Protein AF-A0A6L9F2X9-F1 (afdb_monomer)

Mean predicted aligned error: 2.09 Å

Radius of gyration: 13.68 Å; Cα contacts (8 Å, |Δi|>4): 327; chains: 1; bounding box: 32×28×40 Å

Secondary structure (DSSP, 8-state):
-HHHHHHHHHHHHTTS-S-EEEEEETTEEEEEEE--HHHHT-TT--HHHHHHHHHHHHHT-S--TT-EEEEEE--BHHHHHHHHHTT--EEEEEE--TTTBTTTSS--TTT--SSGGG-SPPEEEE-TTHHHHHGGG-

Nearest PDB structures (foldseek):
  2nx8-assembly1_A-2  TM=9.634E-01  e=2.931E-14  Streptococcus pyogenes serotype M6
  8e2s-assembly4_H  TM=9.366E-01  e=1.225E-14  Escherichia coli
  1z3a-assembly1_B  TM=9.561E-01  e=3.760E-14  Escherichia coli
  1wwr-assembly1_A  TM=9.436E-01  e=4.259E-14  Aquifex aeolicus
  2a8n-assembly1_B  TM=9.453E-01  e=2.437E-13  Agrobacterium tumefaciens

Foldseek 3Di:
DVVQQVLLVVCVVLVHHSKWKFKDAPNDTQFTAHQCCPVVVNPCRHRLNRNLVSNCVSVVHLASLRIEMEMQEADFPNSLVSCLSNNPAAYEYAYYDAPGHCCNHPNVSQCDCPPVNSPDRHHYHYNDCNVSSVVSVD

Solvent-accessible surface area (backbone atoms only — not comparable to full-atom values): 6853 Å² total; per-residue (Å²): 101,71,67,17,52,55,33,7,48,54,10,38,77,68,71,21,64,59,30,6,12,34,27,33,41,93,95,36,79,48,13,60,13,48,18,30,31,67,76,70,72,33,89,73,35,37,12,60,45,38,7,48,55,40,24,29,62,71,68,72,40,73,76,36,51,79,25,36,40,34,27,38,45,40,48,34,52,70,43,21,49,52,39,40,72,26,36,37,40,31,39,36,23,18,39,82,32,61,86,50,6,7,68,72,13,93,53,37,54,42,70,51,64,85,59,69,89,39,58,76,59,44,48,80,44,74,55,59,62,32,70,68,48,56,59,62,78,111

pLDDT: mean 97.72, std 1.81, range [85.38, 98.94]

Sequence (138 aa):
MNKCIELARIAKERGDSPVGSILVKNNTIVGEGIEGGKTFKDITYHSEIEAIRDATKSLNTSDLSDCILFSTHEPCIMCSYAIRHHKINTIVFAIPVNDVGGYSSKFKVLEDLSVKKWGSTPKIIKGILEKECLALHE

Structure (mmCIF, N/CA/C/O backbone):
data_AF-A0A6L9F2X9-F1
#
_entry.id   AF-A0A6L9F2X9-F1
#
loop_
_atom_site.group_PDB
_atom_site.id
_atom_site.type_symbol
_atom_site.label_atom_id
_atom_site.label_alt_id
_atom_site.label_comp_id
_atom_site.label_asym_id
_atom_site.label_entity_id
_atom_site.label_seq_id
_atom_site.pdbx_PDB_ins_code
_atom_site.Cartn_x
_atom_site.Cartn_y
_atom_site.Cartn_z
_atom_site.occupancy
_atom_site.B_iso_or_equiv
_atom_site.auth_seq_id
_atom_site.auth_comp_id
_atom_site.auth_asym_id
_atom_site.auth_atom_id
_atom_site.pdbx_PDB_model_num
ATOM 1 N N . MET A 1 1 ? -8.876 -3.621 -7.691 1.00 97.56 1 MET A N 1
ATOM 2 C CA . MET A 1 1 ? -7.616 -4.079 -8.313 1.00 97.56 1 MET A CA 1
ATOM 3 C C . MET A 1 1 ? -7.423 -3.542 -9.728 1.00 97.56 1 MET A C 1
ATOM 5 O O . MET A 1 1 ? -6.413 -2.898 -9.934 1.00 97.56 1 MET A O 1
ATOM 9 N N . ASN A 1 2 ? -8.364 -3.690 -10.676 1.00 98.38 2 ASN A N 1
ATOM 10 C CA . ASN A 1 2 ? -8.210 -3.105 -12.030 1.00 98.38 2 ASN A CA 1
ATOM 11 C C . ASN A 1 2 ? -7.811 -1.618 -12.025 1.00 98.38 2 ASN A C 1
ATOM 13 O O . ASN A 1 2 ? -6.843 -1.241 -12.671 1.00 98.38 2 ASN A O 1
ATOM 17 N N . LYS A 1 3 ? -8.465 -0.802 -11.192 1.00 98.69 3 LYS A N 1
ATOM 18 C CA . LYS A 1 3 ? -8.081 0.601 -10.989 1.00 98.69 3 LYS A CA 1
ATOM 19 C C . LYS A 1 3 ? -6.643 0.785 -10.464 1.00 98.69 3 LYS A C 1
ATOM 21 O O . LYS A 1 3 ? -5.953 1.697 -10.890 1.00 98.69 3 LYS A O 1
ATOM 26 N N . CYS A 1 4 ? -6.146 -0.098 -9.593 1.00 98.81 4 CYS A N 1
ATOM 27 C CA . CYS A 1 4 ? -4.745 -0.080 -9.145 1.00 98.81 4 CYS A CA 1
ATOM 28 C C . CYS A 1 4 ? -3.780 -0.340 -10.313 1.00 98.81 4 CYS A C 1
ATOM 30 O O . CYS A 1 4 ? -2.734 0.291 -10.393 1.00 98.81 4 CYS A O 1
ATOM 32 N N . ILE A 1 5 ? -4.148 -1.241 -11.230 1.00 98.81 5 ILE A N 1
ATOM 33 C CA . ILE A 1 5 ? -3.369 -1.550 -12.438 1.00 98.81 5 ILE A CA 1
ATOM 34 C C . ILE A 1 5 ? -3.352 -0.341 -13.387 1.00 98.81 5 ILE A C 1
ATOM 36 O O . ILE A 1 5 ? -2.310 -0.026 -13.949 1.00 98.81 5 ILE A O 1
ATOM 40 N N . GLU A 1 6 ? -4.470 0.372 -13.548 1.00 98.75 6 GLU A N 1
ATOM 41 C CA . GLU A 1 6 ? -4.512 1.632 -14.311 1.00 98.75 6 GLU A CA 1
ATOM 42 C C . GLU A 1 6 ? -3.542 2.674 -13.735 1.00 98.75 6 GLU A C 1
ATOM 44 O O . GLU A 1 6 ? -2.726 3.224 -14.470 1.00 98.75 6 GLU A O 1
ATOM 49 N N . LEU A 1 7 ? -3.564 2.883 -12.416 1.00 98.88 7 LEU A N 1
ATOM 50 C CA . LEU A 1 7 ? -2.642 3.792 -11.724 1.00 98.88 7 LEU A CA 1
ATOM 51 C C . LEU A 1 7 ? -1.176 3.350 -11.873 1.00 98.88 7 LEU A C 1
ATOM 53 O O . LEU A 1 7 ? -0.298 4.172 -12.125 1.00 98.88 7 LEU A O 1
ATOM 57 N N . ALA A 1 8 ? -0.910 2.047 -11.789 1.00 98.81 8 ALA A N 1
ATOM 58 C CA . ALA A 1 8 ? 0.421 1.483 -11.986 1.00 98.81 8 ALA A CA 1
ATOM 59 C C . ALA A 1 8 ? 0.957 1.692 -13.415 1.00 98.81 8 ALA A C 1
ATOM 61 O O . ALA A 1 8 ? 2.153 1.926 -13.592 1.00 98.81 8 ALA A O 1
ATOM 62 N N . ARG A 1 9 ? 0.090 1.649 -14.438 1.00 98.69 9 ARG A N 1
ATOM 63 C CA . ARG A 1 9 ? 0.475 1.981 -15.822 1.00 98.69 9 ARG A CA 1
ATOM 64 C C . ARG A 1 9 ? 0.899 3.439 -15.948 1.00 98.69 9 ARG A C 1
ATOM 66 O O . ARG A 1 9 ? 1.923 3.702 -16.566 1.00 98.69 9 ARG A O 1
ATOM 73 N N . ILE A 1 10 ? 0.191 4.358 -15.289 1.00 98.69 10 ILE A N 1
ATOM 74 C CA . ILE A 1 10 ? 0.573 5.778 -15.259 1.00 98.69 10 ILE A CA 1
ATOM 75 C C . ILE A 1 10 ? 1.957 5.952 -14.611 1.00 98.69 10 ILE A C 1
ATOM 77 O O . ILE A 1 10 ? 2.796 6.675 -15.146 1.00 98.69 10 ILE A O 1
ATOM 81 N N . ALA A 1 11 ? 2.234 5.262 -13.496 1.00 98.69 11 ALA A N 1
ATOM 82 C CA . ALA A 1 11 ? 3.567 5.271 -12.880 1.00 98.69 11 ALA A CA 1
ATOM 83 C C . ALA A 1 11 ? 4.647 4.772 -13.859 1.00 98.69 11 ALA A C 1
ATOM 85 O O . ALA A 1 11 ? 5.679 5.425 -14.034 1.00 98.69 11 ALA A O 1
ATOM 86 N N . LYS A 1 12 ? 4.380 3.659 -14.558 1.00 98.38 12 LYS A N 1
ATOM 87 C CA . LYS A 1 12 ? 5.283 3.085 -15.570 1.00 98.38 12 LYS A CA 1
ATOM 88 C C . LYS A 1 12 ? 5.587 4.067 -16.697 1.00 98.38 12 LYS A C 1
ATOM 90 O O . LYS A 1 12 ? 6.749 4.258 -17.042 1.00 98.38 12 LYS A O 1
ATOM 95 N N . GLU A 1 13 ? 4.556 4.694 -17.258 1.00 98.19 13 GLU A N 1
ATOM 96 C CA . GLU A 1 13 ? 4.677 5.683 -18.338 1.00 98.19 13 GLU A CA 1
ATOM 97 C C . GLU A 1 13 ? 5.515 6.895 -17.913 1.00 98.19 13 GLU A C 1
ATOM 99 O O . GLU A 1 13 ? 6.224 7.483 -18.728 1.00 98.19 13 GLU A O 1
ATOM 104 N N . ARG A 1 14 ? 5.496 7.227 -16.618 1.00 97.62 14 ARG A N 1
ATOM 105 C CA . ARG A 1 14 ? 6.321 8.279 -16.016 1.00 97.62 14 ARG A CA 1
ATOM 106 C C . ARG A 1 14 ? 7.764 7.844 -15.712 1.00 97.62 14 ARG A C 1
ATOM 108 O O . ARG A 1 14 ? 8.593 8.672 -15.344 1.00 97.62 14 ARG A O 1
ATOM 115 N N . GLY A 1 15 ? 8.085 6.561 -15.879 1.00 97.69 15 GLY A N 1
ATOM 116 C CA . GLY A 1 15 ? 9.398 5.972 -15.596 1.00 97.69 15 GLY A CA 1
ATOM 117 C C . GLY A 1 15 ? 9.589 5.494 -14.150 1.00 97.69 15 GLY A C 1
ATOM 118 O O . GLY A 1 15 ? 10.667 4.991 -13.804 1.00 97.69 15 GLY A O 1
ATOM 119 N N . ASP A 1 16 ? 8.564 5.614 -13.306 1.00 98.44 16 ASP A N 1
ATOM 120 C CA . ASP A 1 16 ? 8.545 5.078 -11.945 1.00 98.44 16 ASP A CA 1
ATOM 121 C C . ASP A 1 16 ? 8.336 3.551 -11.943 1.00 98.44 16 ASP A C 1
ATOM 123 O O . ASP A 1 16 ? 8.114 2.922 -12.980 1.00 98.44 16 ASP A O 1
ATOM 127 N N . SER A 1 17 ? 8.457 2.921 -10.772 1.00 97.56 17 SER A N 1
ATOM 128 C CA . SER A 1 17 ? 8.079 1.509 -10.627 1.00 97.56 17 SER A CA 1
ATOM 129 C C . SER A 1 17 ? 6.566 1.360 -10.851 1.00 97.56 17 SER A C 1
ATOM 131 O O . SER A 1 17 ? 5.807 2.202 -10.370 1.00 97.56 17 SER A O 1
ATOM 133 N N . PRO A 1 18 ? 6.089 0.317 -11.553 1.00 98.25 18 PRO A N 1
ATOM 134 C CA . PRO A 1 18 ? 4.683 0.197 -11.927 1.00 98.25 18 PRO A CA 1
ATOM 135 C C . PRO A 1 18 ? 3.831 -0.286 -10.744 1.00 98.25 18 PRO A C 1
ATOM 137 O O . PRO A 1 18 ? 3.398 -1.439 -10.688 1.00 98.25 18 PRO A O 1
ATOM 140 N N . VAL A 1 19 ? 3.594 0.600 -9.777 1.00 98.69 19 VAL A N 1
ATOM 141 C CA . VAL A 1 19 ? 2.818 0.318 -8.565 1.00 98.69 19 VAL A CA 1
ATOM 142 C C . VAL A 1 19 ? 1.701 1.349 -8.417 1.00 98.69 19 VAL A C 1
ATOM 144 O O . VAL A 1 19 ? 1.913 2.557 -8.530 1.00 98.69 19 VAL A O 1
ATOM 147 N N . GLY A 1 20 ? 0.491 0.857 -8.169 1.00 98.81 20 GLY A N 1
ATOM 148 C CA . GLY A 1 20 ? -0.691 1.673 -7.921 1.00 98.81 20 GLY A CA 1
ATOM 149 C C . GLY A 1 20 ? -1.510 1.137 -6.754 1.00 98.81 20 GLY A C 1
ATOM 150 O O . GLY A 1 20 ? -1.567 -0.082 -6.538 1.00 98.81 20 GLY A O 1
ATOM 151 N N . SER A 1 21 ? -2.164 2.054 -6.039 1.00 98.94 21 SER A N 1
ATOM 152 C CA . SER A 1 21 ? -2.965 1.767 -4.848 1.00 98.94 21 SER A CA 1
ATOM 153 C C . SER A 1 21 ? -4.225 2.621 -4.775 1.00 98.94 21 SER A C 1
ATOM 155 O O . SER A 1 21 ? -4.255 3.744 -5.269 1.00 98.94 21 SER A O 1
ATOM 157 N N . ILE A 1 22 ? -5.268 2.094 -4.133 1.00 98.94 22 ILE A N 1
ATOM 158 C CA . ILE A 1 22 ? -6.492 2.839 -3.810 1.00 98.94 22 ILE A CA 1
ATOM 159 C C . ILE A 1 22 ? -6.982 2.500 -2.404 1.00 98.94 22 ILE A C 1
ATOM 161 O O . ILE A 1 22 ? -6.824 1.370 -1.934 1.00 98.94 22 ILE A O 1
ATOM 165 N N . LEU A 1 23 ? -7.655 3.455 -1.772 1.00 98.88 23 LEU A N 1
ATOM 166 C CA . LEU A 1 23 ? -8.422 3.263 -0.546 1.00 98.88 23 LEU A CA 1
ATOM 167 C C . LEU A 1 23 ? -9.913 3.317 -0.851 1.00 98.88 23 LEU A C 1
ATOM 169 O O . LEU A 1 23 ? -10.389 4.221 -1.535 1.00 98.88 23 LEU A O 1
ATOM 173 N N . VAL A 1 24 ? -10.651 2.343 -0.325 1.00 98.75 24 VAL A N 1
ATOM 174 C CA . VAL A 1 24 ? -12.094 2.209 -0.529 1.00 98.75 24 VAL A CA 1
ATOM 175 C C . VAL A 1 24 ? -12.811 2.268 0.813 1.00 98.75 24 VAL A C 1
ATOM 177 O O . VAL A 1 24 ? -12.469 1.519 1.726 1.00 98.75 24 VAL A O 1
ATOM 180 N N . LYS A 1 25 ? -13.844 3.108 0.911 1.00 98.25 25 LYS A N 1
ATOM 181 C CA . LYS A 1 25 ? -14.794 3.163 2.031 1.00 98.25 25 LYS A CA 1
ATOM 182 C C . LYS A 1 25 ? -16.208 3.077 1.467 1.00 98.25 25 LYS A C 1
ATOM 184 O O . LYS A 1 25 ? -16.546 3.829 0.560 1.00 98.25 25 LYS A O 1
ATOM 189 N N . ASN A 1 26 ? -17.036 2.163 1.977 1.00 96.44 26 ASN A N 1
ATOM 190 C CA . ASN A 1 26 ? -18.430 1.984 1.532 1.00 96.44 26 ASN A CA 1
ATOM 191 C C . ASN A 1 26 ? -18.575 1.896 -0.003 1.00 96.44 26 ASN A C 1
ATOM 193 O O . ASN A 1 26 ? -19.339 2.644 -0.611 1.00 96.44 26 ASN A O 1
ATOM 197 N N . ASN A 1 27 ? -17.792 1.017 -0.637 1.00 96.31 27 ASN A N 1
ATOM 198 C CA . ASN A 1 27 ? -17.735 0.821 -2.096 1.00 96.31 27 ASN A CA 1
ATOM 199 C C . ASN A 1 27 ? -17.351 2.064 -2.921 1.00 96.31 27 ASN A C 1
ATOM 201 O O . ASN A 1 27 ? -17.471 2.045 -4.143 1.00 96.31 27 ASN A O 1
ATOM 205 N N . THR A 1 28 ? -16.858 3.119 -2.278 1.00 98.12 28 THR A N 1
ATOM 206 C CA . THR A 1 28 ? -16.407 4.348 -2.932 1.00 98.12 28 THR A CA 1
ATOM 207 C C . THR A 1 28 ? -14.900 4.474 -2.777 1.00 98.12 28 THR A C 1
ATOM 209 O O . THR A 1 28 ? -14.370 4.252 -1.687 1.00 98.12 28 THR A O 1
ATOM 212 N N . ILE A 1 29 ? -14.203 4.815 -3.860 1.00 98.75 29 ILE A N 1
ATOM 213 C CA . ILE A 1 29 ? -12.784 5.167 -3.793 1.00 98.75 29 ILE A CA 1
ATOM 214 C C . ILE A 1 29 ? -12.682 6.524 -3.103 1.00 98.75 29 ILE A C 1
ATOM 216 O O . ILE A 1 29 ? -13.279 7.496 -3.555 1.00 98.75 29 ILE A O 1
ATOM 220 N N . VAL A 1 30 ? -11.954 6.560 -1.993 1.00 98.69 30 VAL A N 1
ATOM 221 C CA . VAL A 1 30 ? -11.738 7.768 -1.187 1.00 98.69 30 VAL A CA 1
ATOM 222 C C . VAL A 1 30 ? -10.309 8.282 -1.286 1.00 98.69 30 VAL A C 1
ATOM 224 O O . VAL A 1 30 ? -10.063 9.406 -0.877 1.00 98.69 30 VAL A O 1
ATOM 227 N N . GLY A 1 31 ? -9.385 7.482 -1.824 1.00 98.75 31 GLY A N 1
ATOM 228 C CA . GLY A 1 31 ? -8.027 7.919 -2.115 1.00 98.75 31 GLY A CA 1
ATOM 229 C C . GLY A 1 31 ? -7.393 7.097 -3.228 1.00 98.75 31 GLY A C 1
ATOM 230 O O . GLY A 1 31 ? -7.593 5.878 -3.294 1.00 98.75 31 GLY A O 1
ATOM 231 N N . GLU A 1 32 ? -6.621 7.756 -4.082 1.00 98.88 32 GLU A N 1
ATOM 232 C CA . GLU A 1 32 ? -5.841 7.142 -5.158 1.00 98.88 32 GLU A CA 1
ATOM 233 C C . GLU A 1 32 ? -4.353 7.451 -4.988 1.00 98.88 32 GLU A C 1
ATOM 235 O O . GLU A 1 32 ? -3.970 8.534 -4.556 1.00 98.88 32 GLU A O 1
ATOM 240 N N . GLY A 1 33 ? -3.498 6.492 -5.337 1.00 98.88 33 GLY A N 1
ATOM 241 C CA . GLY A 1 33 ? -2.057 6.651 -5.224 1.00 98.88 33 GLY A CA 1
ATOM 242 C C . GLY A 1 33 ? -1.297 6.014 -6.377 1.00 98.88 33 GLY A C 1
ATOM 243 O O . GLY A 1 33 ? -1.558 4.874 -6.775 1.00 98.88 33 GLY A O 1
ATOM 244 N N . ILE A 1 34 ? -0.339 6.775 -6.902 1.00 98.88 34 ILE A N 1
ATOM 245 C CA . ILE A 1 34 ? 0.523 6.421 -8.032 1.00 98.88 34 ILE A CA 1
ATOM 246 C C . ILE A 1 34 ? 1.965 6.520 -7.544 1.00 98.88 34 ILE A C 1
ATOM 248 O O . ILE A 1 34 ? 2.369 7.577 -7.058 1.00 98.88 34 ILE A O 1
ATOM 252 N N . GLU A 1 35 ? 2.738 5.447 -7.695 1.00 98.75 35 GLU A N 1
ATOM 253 C CA . GLU A 1 35 ? 4.167 5.448 -7.373 1.00 98.75 35 GLU A CA 1
ATOM 254 C C . GLU A 1 35 ? 4.906 6.565 -8.111 1.00 98.75 35 GLU A C 1
ATOM 256 O O . GLU A 1 35 ? 4.751 6.726 -9.323 1.00 98.75 35 GLU A O 1
ATOM 261 N N . GLY A 1 36 ? 5.699 7.343 -7.378 1.00 98.50 36 GLY A N 1
ATOM 262 C CA . GLY A 1 36 ? 6.347 8.553 -7.875 1.00 98.50 36 GLY A CA 1
ATOM 263 C C . GLY A 1 36 ? 7.761 8.779 -7.371 1.00 98.50 36 GLY A C 1
ATOM 264 O O . GLY A 1 36 ? 8.283 9.885 -7.534 1.00 98.50 36 GLY A O 1
ATOM 265 N N . GLY A 1 37 ? 8.385 7.778 -6.746 1.00 98.50 37 GLY A N 1
ATOM 266 C CA . GLY A 1 37 ? 9.653 7.972 -6.057 1.00 98.50 37 GLY A CA 1
ATOM 267 C C . GLY A 1 37 ? 10.786 8.490 -6.944 1.00 98.50 37 GLY A C 1
ATOM 268 O O . GLY A 1 37 ? 11.573 9.328 -6.496 1.00 98.50 37 GLY A O 1
ATOM 269 N N . LYS A 1 38 ? 10.863 8.075 -8.216 1.00 98.06 38 LYS A N 1
ATOM 270 C CA . LYS A 1 38 ? 11.886 8.581 -9.149 1.00 98.06 38 LYS A CA 1
ATOM 271 C C . LYS A 1 38 ? 11.508 9.957 -9.681 1.00 98.06 38 LYS A C 1
ATOM 273 O O . LYS A 1 38 ? 12.362 10.842 -9.717 1.00 98.06 38 LYS A O 1
ATOM 278 N N . THR A 1 39 ? 10.243 10.143 -10.052 1.00 98.19 39 THR A N 1
ATOM 279 C CA . THR A 1 39 ? 9.720 11.416 -10.571 1.00 98.19 39 THR A CA 1
ATOM 280 C C . THR A 1 39 ? 9.926 12.560 -9.591 1.00 98.19 39 THR A C 1
ATOM 282 O O . THR A 1 39 ? 10.454 13.611 -9.957 1.00 98.19 39 THR A O 1
ATOM 285 N N . PHE A 1 40 ? 9.531 12.357 -8.336 1.00 98.00 40 PHE A N 1
ATOM 286 C CA . PHE A 1 40 ? 9.581 13.390 -7.303 1.00 98.00 40 PHE A CA 1
ATOM 287 C C . PHE A 1 40 ? 10.877 13.368 -6.491 1.00 98.00 40 PHE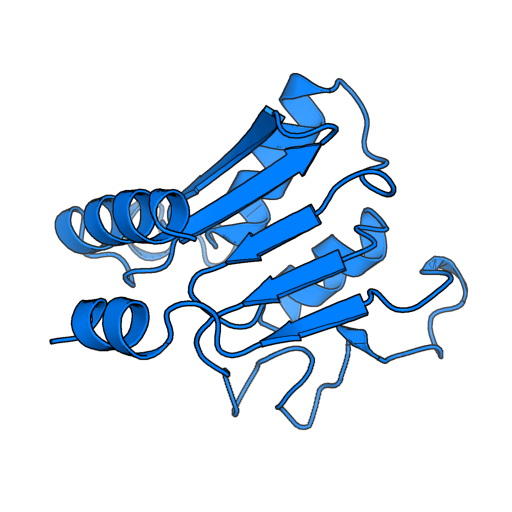 A C 1
ATOM 289 O O . PHE A 1 40 ? 11.082 14.247 -5.658 1.00 98.00 40 PHE A O 1
ATOM 296 N N . LYS A 1 41 ? 11.774 12.405 -6.758 1.00 98.12 41 LYS A N 1
ATOM 297 C CA . LYS A 1 41 ? 13.021 12.187 -6.007 1.00 98.12 41 LYS A CA 1
ATOM 298 C C . LYS A 1 41 ? 12.768 12.061 -4.499 1.00 98.12 41 LYS A C 1
ATOM 300 O O . LYS A 1 41 ? 13.532 12.581 -3.687 1.00 98.12 41 LYS A O 1
ATOM 305 N N . ASP A 1 42 ? 11.692 11.367 -4.144 1.00 98.06 42 ASP A N 1
ATOM 306 C CA . ASP A 1 42 ? 11.222 11.195 -2.772 1.00 98.06 42 ASP A CA 1
ATOM 307 C C . ASP A 1 42 ? 10.883 9.724 -2.527 1.00 98.06 42 ASP A C 1
ATOM 309 O O . ASP A 1 42 ? 9.914 9.192 -3.059 1.00 98.06 42 ASP A O 1
ATOM 313 N N . ILE A 1 43 ? 11.670 9.060 -1.682 1.00 97.19 43 ILE A N 1
ATOM 314 C CA . ILE A 1 43 ? 11.469 7.644 -1.352 1.00 97.19 43 ILE A CA 1
ATOM 315 C C . ILE A 1 43 ? 10.136 7.377 -0.637 1.00 97.19 43 ILE A C 1
ATOM 317 O O . ILE A 1 43 ? 9.689 6.238 -0.571 1.00 97.19 43 ILE A O 1
ATOM 321 N N . THR A 1 44 ? 9.486 8.408 -0.091 1.00 98.44 44 THR A N 1
ATOM 322 C CA . THR A 1 44 ? 8.177 8.273 0.558 1.00 98.44 44 THR A CA 1
ATOM 323 C C . THR A 1 44 ? 7.012 8.297 -0.425 1.00 98.44 44 THR A C 1
ATOM 325 O O . THR A 1 44 ? 5.892 7.995 -0.018 1.00 98.44 44 THR A O 1
ATOM 328 N N . TYR A 1 45 ? 7.258 8.600 -1.705 1.00 98.56 45 TYR A N 1
ATOM 329 C CA . TYR A 1 45 ? 6.242 8.737 -2.755 1.00 98.56 45 TYR A CA 1
ATOM 330 C C . TYR A 1 45 ? 5.742 7.387 -3.296 1.00 98.56 45 TYR A C 1
ATOM 332 O O . TYR A 1 45 ? 5.527 7.203 -4.495 1.00 98.56 45 TYR A O 1
ATOM 340 N N . HIS A 1 46 ? 5.560 6.433 -2.386 1.00 98.88 46 HIS A N 1
ATOM 341 C CA . HIS A 1 46 ? 4.983 5.134 -2.681 1.00 98.88 46 HIS A CA 1
ATOM 342 C C . HIS A 1 46 ? 3.477 5.247 -2.888 1.00 98.88 46 HIS A C 1
ATOM 344 O O . HIS A 1 46 ? 2.797 6.021 -2.208 1.00 98.88 46 HIS A O 1
ATOM 350 N N . SER A 1 47 ? 2.936 4.411 -3.772 1.00 98.81 47 SER A N 1
ATOM 351 C CA . SER 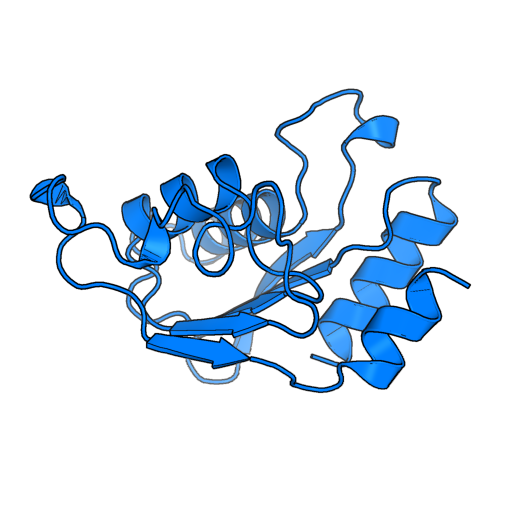A 1 47 ? 1.511 4.436 -4.120 1.00 98.81 47 SER A CA 1
ATOM 352 C C . SER A 1 47 ? 0.579 4.339 -2.898 1.00 98.81 47 SER A C 1
ATOM 354 O O . SER A 1 47 ? -0.443 5.012 -2.833 1.00 98.81 47 SER A O 1
ATOM 356 N N . GLU A 1 48 ? 0.930 3.544 -1.890 1.00 98.94 48 GLU A N 1
ATOM 357 C CA . GLU A 1 48 ? 0.146 3.333 -0.674 1.00 98.94 48 GLU A CA 1
ATOM 358 C C . GLU A 1 48 ? 0.130 4.585 0.204 1.00 98.94 48 GLU A C 1
ATOM 360 O O . GLU A 1 48 ? -0.903 4.928 0.778 1.00 98.94 48 GLU A O 1
ATOM 365 N N . ILE A 1 49 ? 1.271 5.273 0.297 1.00 98.94 49 ILE A N 1
ATOM 366 C CA . ILE A 1 49 ? 1.395 6.528 1.040 1.00 98.94 49 ILE A CA 1
ATOM 367 C C . ILE A 1 49 ? 0.570 7.614 0.356 1.00 98.94 49 ILE A C 1
ATOM 369 O O . ILE A 1 49 ? -0.176 8.317 1.036 1.00 98.94 49 ILE A O 1
ATOM 373 N N . GLU A 1 50 ? 0.646 7.713 -0.970 1.00 98.88 50 GLU A N 1
ATOM 374 C CA . GLU A 1 50 ? -0.146 8.679 -1.733 1.00 98.88 50 GLU A CA 1
ATOM 375 C C . GLU A 1 50 ? -1.648 8.415 -1.598 1.00 98.88 50 GLU A C 1
ATOM 377 O O . GLU A 1 50 ? -2.398 9.340 -1.296 1.00 98.88 50 GLU A O 1
ATOM 382 N N . ALA A 1 51 ? -2.088 7.154 -1.680 1.00 98.94 51 ALA A N 1
ATOM 383 C CA . ALA A 1 51 ? -3.493 6.808 -1.466 1.00 98.94 51 ALA A CA 1
ATOM 384 C C . ALA A 1 51 ? -3.972 7.193 -0.054 1.00 98.94 51 ALA A C 1
ATOM 386 O O . ALA A 1 51 ? -5.089 7.686 0.107 1.00 98.94 51 ALA A O 1
ATOM 387 N N . ILE A 1 52 ? -3.141 6.992 0.978 1.00 98.88 52 ILE A N 1
ATOM 388 C CA . ILE A 1 52 ? -3.441 7.407 2.360 1.00 98.88 52 ILE A CA 1
ATOM 389 C C . ILE A 1 52 ? -3.512 8.935 2.469 1.00 98.88 52 ILE A C 1
ATOM 391 O O . ILE A 1 52 ? -4.441 9.464 3.085 1.00 98.88 52 ILE A O 1
ATOM 395 N N . ARG A 1 53 ? -2.556 9.663 1.880 1.00 98.75 53 ARG A N 1
ATOM 396 C CA . ARG A 1 53 ? -2.540 11.137 1.868 1.00 98.75 53 ARG A CA 1
ATOM 397 C C . ARG A 1 53 ? -3.802 11.690 1.205 1.00 98.75 53 ARG A C 1
ATOM 399 O O . ARG A 1 53 ? -4.448 12.570 1.773 1.00 98.75 53 ARG A O 1
ATOM 406 N N . ASP A 1 54 ? -4.187 11.134 0.063 1.00 98.81 54 ASP A N 1
ATOM 407 C CA . ASP A 1 54 ? -5.398 11.527 -0.655 1.00 98.81 54 ASP A CA 1
ATOM 408 C C . ASP A 1 54 ? -6.668 11.217 0.159 1.00 98.81 54 ASP A C 1
ATOM 410 O O . ASP A 1 54 ? -7.492 12.102 0.393 1.00 98.81 54 ASP A O 1
ATOM 414 N N . ALA A 1 55 ? -6.770 10.011 0.730 1.00 98.75 55 ALA A N 1
ATOM 415 C CA . ALA A 1 55 ? -7.916 9.607 1.547 1.00 98.75 55 ALA A CA 1
ATOM 416 C C . ALA A 1 55 ? -8.087 10.441 2.818 1.00 98.75 55 ALA A C 1
ATOM 418 O O . ALA A 1 55 ? -9.199 10.865 3.139 1.00 98.75 55 ALA A O 1
ATOM 419 N N . THR A 1 56 ? -7.000 10.698 3.545 1.00 98.69 56 THR A N 1
ATOM 420 C CA . THR A 1 56 ? -7.055 11.508 4.771 1.00 98.69 56 THR A CA 1
ATOM 421 C C . THR A 1 56 ? -7.484 12.944 4.480 1.00 98.69 56 THR A C 1
ATOM 423 O O . THR A 1 56 ? -8.265 13.519 5.242 1.00 98.69 56 THR A O 1
ATOM 426 N N . LYS A 1 57 ? -7.054 13.500 3.340 1.00 98.38 57 LYS A N 1
ATOM 427 C CA . LYS A 1 57 ? -7.505 14.805 2.853 1.00 98.38 57 LYS A CA 1
ATOM 428 C C . LYS A 1 57 ? -8.974 14.780 2.426 1.00 98.38 57 LYS A C 1
ATOM 430 O O . LYS A 1 57 ? -9.730 15.650 2.849 1.00 98.38 57 LYS A O 1
ATOM 435 N N . SER A 1 58 ? -9.393 13.792 1.633 1.00 97.75 58 SER A N 1
ATOM 436 C CA . SER A 1 58 ? -10.772 13.678 1.137 1.00 97.75 58 SER A CA 1
ATOM 437 C C . SER A 1 58 ? -11.787 13.461 2.259 1.00 97.75 58 SER A C 1
ATOM 439 O O . SER A 1 58 ? -12.903 13.970 2.181 1.00 97.75 58 SER A O 1
ATOM 441 N N . LEU A 1 59 ? -11.429 12.688 3.284 1.00 98.00 59 LEU A N 1
ATOM 442 C CA . LEU A 1 59 ? -12.310 12.366 4.408 1.00 98.00 59 LEU A CA 1
ATOM 443 C C . LEU A 1 59 ? -12.165 13.339 5.584 1.00 98.00 59 LEU A C 1
ATOM 445 O O . LEU A 1 59 ? -12.934 13.247 6.540 1.00 98.00 59 LEU A O 1
ATOM 449 N N . ASN A 1 60 ? -11.183 14.245 5.528 1.00 97.94 60 ASN A N 1
ATOM 450 C CA . ASN A 1 60 ? -10.824 15.160 6.610 1.00 97.94 60 ASN A CA 1
ATOM 451 C C . ASN A 1 60 ? -10.636 14.437 7.963 1.00 97.94 60 ASN A C 1
ATOM 453 O O . ASN A 1 60 ? -11.143 14.859 9.002 1.00 97.94 60 ASN A O 1
ATOM 457 N N . THR A 1 61 ? -9.937 13.301 7.941 1.00 97.81 61 THR A N 1
ATOM 458 C CA . THR A 1 61 ? -9.658 12.477 9.124 1.00 97.81 61 THR A CA 1
ATOM 459 C C . THR A 1 61 ? -8.363 11.700 8.939 1.00 97.81 61 THR A C 1
ATOM 461 O O . THR A 1 61 ? -8.008 11.325 7.825 1.00 97.81 61 THR A O 1
ATOM 464 N N . SER A 1 62 ? -7.665 11.422 10.038 1.00 96.56 62 SER A N 1
ATOM 465 C CA . SER A 1 62 ? -6.520 10.509 10.060 1.00 96.56 62 SER A CA 1
ATOM 4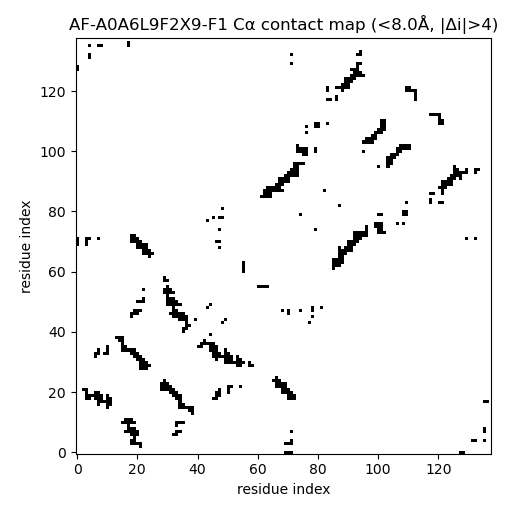66 C C . SER A 1 62 ? -6.908 9.070 10.418 1.00 96.56 62 SER A C 1
ATOM 468 O O . SER A 1 62 ? -6.069 8.180 10.306 1.00 96.56 62 SER A O 1
ATOM 470 N N . ASP A 1 63 ? -8.147 8.813 10.841 1.00 97.19 63 ASP A N 1
ATOM 471 C CA . ASP A 1 63 ? -8.620 7.457 11.126 1.00 97.19 63 ASP A CA 1
ATOM 472 C C . ASP A 1 63 ? -9.219 6.828 9.860 1.00 97.19 63 ASP A C 1
ATOM 474 O O . ASP A 1 63 ? -10.256 7.271 9.361 1.00 97.19 63 ASP A O 1
ATOM 478 N N . LEU A 1 64 ? -8.551 5.796 9.341 1.00 98.25 64 LEU A N 1
ATOM 479 C CA . LEU A 1 64 ? -8.954 5.052 8.148 1.00 98.25 64 LEU A CA 1
ATOM 480 C C . LEU A 1 64 ? -9.414 3.627 8.495 1.00 98.25 64 LEU A C 1
ATOM 482 O O . LEU A 1 64 ? -9.395 2.745 7.635 1.00 98.25 64 LEU A O 1
ATOM 486 N N . SER A 1 65 ? -9.847 3.386 9.736 1.00 97.62 65 SER A N 1
ATOM 487 C CA . SER A 1 65 ? -10.268 2.057 10.205 1.00 97.62 65 SER A CA 1
ATOM 488 C C . SER A 1 65 ? -11.473 1.460 9.485 1.00 97.62 65 SER A C 1
ATOM 490 O O . SER A 1 65 ? -11.612 0.241 9.474 1.00 97.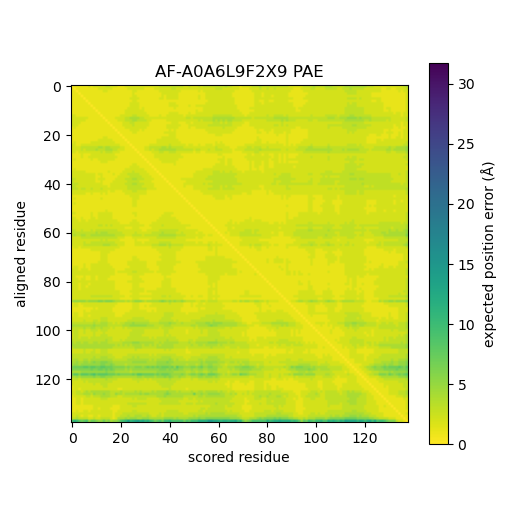62 65 SER A O 1
ATOM 492 N N . ASP A 1 66 ? -12.289 2.275 8.818 1.00 97.00 66 ASP A N 1
ATOM 493 C CA . ASP A 1 66 ? -13.399 1.813 7.971 1.00 97.00 66 ASP A CA 1
ATOM 494 C C . ASP A 1 66 ? -12.992 1.562 6.507 1.00 97.00 66 ASP A C 1
ATOM 496 O O . ASP A 1 66 ? -13.852 1.311 5.659 1.00 97.00 66 ASP A O 1
ATOM 500 N N . CYS A 1 67 ? -11.708 1.707 6.171 1.00 98.44 67 CYS A N 1
ATOM 501 C CA . CYS A 1 67 ? -11.230 1.626 4.796 1.00 98.44 67 CYS A CA 1
ATOM 502 C C . CYS A 1 67 ? -10.551 0.288 4.490 1.00 98.44 67 CYS A C 1
ATOM 504 O O . CYS A 1 67 ? -9.939 -0.350 5.350 1.00 98.44 67 CYS A O 1
ATOM 506 N N . ILE A 1 68 ? -10.602 -0.082 3.212 1.00 98.81 68 ILE A N 1
ATOM 507 C CA . ILE A 1 68 ? -9.877 -1.209 2.629 1.00 98.81 68 ILE A CA 1
ATOM 508 C C . ILE A 1 68 ? -8.825 -0.646 1.675 1.00 98.81 68 ILE A C 1
ATOM 510 O O . ILE A 1 68 ? -9.166 0.094 0.749 1.00 98.81 68 ILE A O 1
ATOM 514 N N . LEU A 1 69 ? -7.561 -1.009 1.881 1.00 98.88 69 LEU A N 1
ATOM 515 C CA . LEU A 1 69 ? -6.483 -0.695 0.945 1.00 98.88 69 LEU A CA 1
ATOM 516 C C . LEU A 1 69 ? -6.385 -1.798 -0.111 1.00 98.88 69 LEU A C 1
ATOM 518 O O . LEU A 1 69 ? -6.300 -2.977 0.229 1.00 98.88 69 LEU A O 1
ATOM 522 N N . PHE A 1 70 ? -6.332 -1.411 -1.381 1.00 98.94 70 PHE A N 1
ATOM 523 C CA . PHE A 1 70 ? -5.952 -2.286 -2.487 1.00 98.94 70 PHE A CA 1
ATOM 524 C C . PHE A 1 70 ? -4.636 -1.790 -3.083 1.00 98.94 70 PHE A C 1
ATOM 526 O O . PHE A 1 70 ? -4.549 -0.614 -3.427 1.00 98.94 70 PHE A O 1
ATOM 533 N N . SER A 1 71 ? -3.658 -2.674 -3.264 1.00 98.81 71 SER A N 1
ATOM 534 C CA . SER A 1 71 ? -2.380 -2.359 -3.912 1.00 98.81 71 SER A CA 1
ATOM 535 C C . SER A 1 71 ? -1.978 -3.449 -4.901 1.0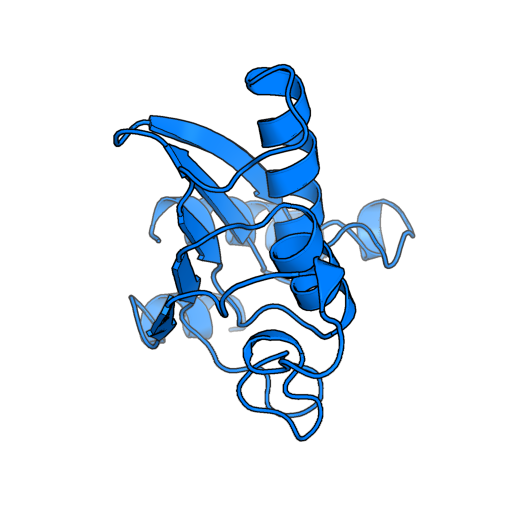0 98.81 71 SER A C 1
ATOM 537 O O . SER A 1 71 ? -2.211 -4.634 -4.679 1.00 98.81 71 SER A O 1
ATOM 539 N N . THR A 1 72 ? -1.349 -3.070 -6.008 1.00 98.75 72 THR A N 1
ATOM 540 C CA . THR A 1 72 ? -0.742 -4.051 -6.934 1.00 98.75 72 THR A CA 1
ATOM 541 C C . THR A 1 72 ? 0.365 -4.885 -6.274 1.00 98.75 72 THR A C 1
ATOM 543 O O . THR A 1 72 ? 0.572 -6.038 -6.646 1.00 98.75 72 THR A O 1
ATOM 546 N N . HIS A 1 73 ? 1.039 -4.341 -5.259 1.00 98.50 73 HIS 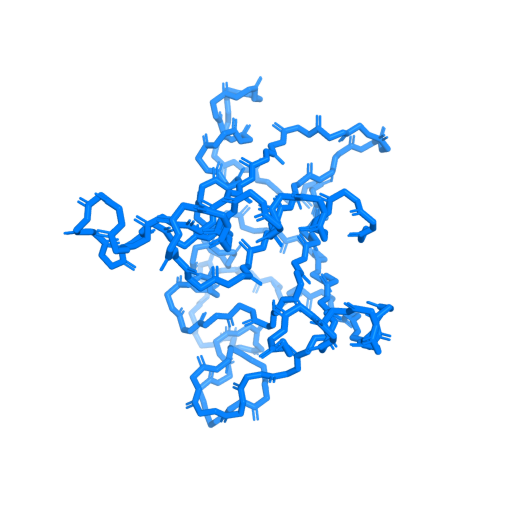A N 1
ATOM 547 C CA . HIS A 1 73 ? 2.146 -4.989 -4.560 1.00 98.50 73 HIS A CA 1
ATOM 548 C C . HIS A 1 73 ? 1.905 -5.000 -3.055 1.00 98.50 73 HIS A C 1
ATOM 550 O O . HIS A 1 73 ? 1.155 -4.194 -2.506 1.00 98.50 73 HIS A O 1
ATOM 556 N N . GLU A 1 74 ? 2.536 -5.941 -2.370 1.00 98.62 74 GLU A N 1
ATOM 557 C CA . GLU A 1 74 ? 2.543 -5.964 -0.920 1.00 98.62 74 GLU A CA 1
ATOM 558 C C . GLU A 1 74 ? 3.192 -4.688 -0.350 1.00 98.62 74 GLU A C 1
ATOM 560 O O . GLU A 1 74 ? 4.319 -4.360 -0.736 1.00 98.62 74 GLU A O 1
ATOM 565 N N . PRO A 1 75 ? 2.542 -4.008 0.615 1.00 98.75 75 PRO A N 1
ATOM 566 C CA . PRO A 1 75 ? 3.107 -2.820 1.241 1.00 98.75 75 PRO A CA 1
ATOM 567 C C . PRO A 1 75 ? 4.457 -3.096 1.904 1.00 98.75 75 PRO A C 1
ATOM 569 O O . PRO A 1 75 ? 4.583 -4.005 2.726 1.00 98.75 75 PRO A O 1
ATOM 572 N N . CYS A 1 76 ? 5.465 -2.274 1.610 1.00 98.75 76 CYS A N 1
ATOM 573 C CA . CYS A 1 76 ? 6.781 -2.377 2.249 1.00 98.75 76 CYS A CA 1
ATOM 574 C C . CYS A 1 76 ? 6.736 -2.003 3.747 1.00 98.75 76 CYS A C 1
ATOM 576 O O . CYS A 1 76 ? 5.702 -1.566 4.254 1.00 98.75 76 CYS A O 1
ATOM 578 N N . ILE A 1 77 ? 7.864 -2.101 4.462 1.00 98.56 77 ILE A N 1
ATOM 579 C CA . ILE A 1 77 ? 8.006 -1.712 5.884 1.00 98.56 77 ILE A CA 1
ATOM 580 C C . ILE A 1 77 ? 7.416 -0.316 6.170 1.00 98.56 77 ILE A C 1
ATOM 582 O O . ILE A 1 77 ? 6.624 -0.155 7.099 1.00 98.56 77 ILE A O 1
ATOM 586 N N . MET A 1 78 ? 7.768 0.689 5.360 1.00 98.62 78 MET A N 1
ATOM 587 C CA . MET A 1 78 ? 7.301 2.073 5.526 1.00 98.62 78 MET A CA 1
ATOM 588 C C . MET A 1 78 ? 5.786 2.189 5.333 1.00 98.62 78 MET A C 1
ATOM 590 O O . MET A 1 78 ? 5.086 2.743 6.181 1.00 98.62 78 MET A O 1
ATOM 594 N N . CYS A 1 79 ? 5.272 1.644 4.231 1.00 98.81 79 CYS A N 1
ATOM 595 C CA . CYS A 1 79 ? 3.844 1.691 3.926 1.00 98.81 79 CYS A CA 1
ATOM 596 C C . CYS A 1 79 ? 3.040 0.922 4.981 1.00 98.81 79 CYS A C 1
ATOM 598 O O . CYS A 1 79 ? 1.997 1.382 5.432 1.00 98.81 79 CYS A O 1
ATOM 600 N N . SER A 1 80 ? 3.576 -0.201 5.454 1.00 98.75 80 SER A N 1
ATOM 601 C CA . SER A 1 80 ? 2.991 -1.011 6.521 1.00 98.75 80 SER A CA 1
ATOM 602 C C . SER A 1 80 ? 2.903 -0.261 7.845 1.00 98.75 80 SER A C 1
ATOM 604 O O . SER A 1 80 ? 1.870 -0.337 8.510 1.00 98.75 80 SER A O 1
ATOM 606 N N . TYR A 1 81 ? 3.928 0.516 8.212 1.00 98.50 81 TYR A N 1
ATOM 607 C CA . TYR A 1 81 ? 3.848 1.415 9.365 1.00 98.50 81 TYR A CA 1
ATOM 608 C C . TYR A 1 81 ? 2.691 2.411 9.214 1.00 98.50 81 TYR A C 1
ATOM 610 O O . TYR A 1 81 ? 1.880 2.544 10.130 1.00 98.50 81 TYR A O 1
ATOM 618 N N . ALA A 1 82 ? 2.586 3.081 8.061 1.00 98.62 82 ALA A N 1
ATOM 619 C CA . ALA A 1 82 ? 1.526 4.058 7.811 1.00 98.62 82 ALA A CA 1
ATOM 620 C C . ALA A 1 82 ? 0.135 3.409 7.882 1.00 98.62 82 ALA A C 1
ATOM 622 O O . ALA A 1 82 ? -0.763 3.929 8.543 1.00 98.62 82 ALA A O 1
ATOM 623 N N . ILE A 1 83 ? -0.021 2.222 7.295 1.00 98.75 83 ILE A N 1
ATOM 624 C CA . ILE A 1 83 ? -1.255 1.433 7.357 1.00 98.75 83 ILE A CA 1
ATOM 625 C C . ILE A 1 83 ? -1.652 1.137 8.807 1.00 98.75 83 ILE A C 1
ATOM 627 O O . ILE A 1 83 ? -2.795 1.395 9.194 1.00 98.75 83 ILE A O 1
ATOM 631 N N . ARG A 1 84 ? -0.716 0.641 9.629 1.00 98.38 84 ARG A N 1
ATOM 632 C CA . ARG A 1 84 ? -0.975 0.362 11.051 1.00 98.38 84 ARG A CA 1
ATOM 633 C C . ARG A 1 84 ? -1.258 1.638 11.848 1.00 98.38 84 ARG A C 1
ATOM 635 O O . ARG A 1 84 ? -2.126 1.620 12.716 1.00 98.38 84 ARG A O 1
ATOM 642 N N . HIS A 1 85 ? -0.581 2.744 11.540 1.00 98.00 85 HIS A N 1
ATOM 643 C CA . HIS A 1 85 ? -0.805 4.045 12.176 1.00 98.00 85 HIS A CA 1
ATOM 644 C C . HIS A 1 85 ? -2.223 4.576 11.920 1.00 98.00 85 HIS A C 1
ATOM 646 O O . HIS A 1 85 ? -2.900 4.999 12.855 1.00 98.00 85 HIS A O 1
ATOM 652 N N . HIS A 1 86 ? -2.689 4.494 10.672 1.00 98.19 86 HIS A N 1
ATOM 653 C CA . HIS A 1 86 ? -4.027 4.925 10.257 1.00 98.19 86 HIS A CA 1
ATOM 654 C C . HIS A 1 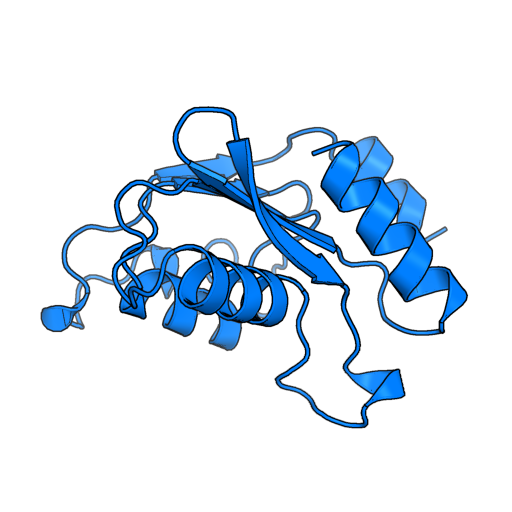86 ? -5.121 3.873 10.501 1.00 98.19 86 HIS A C 1
ATOM 656 O O . HIS A 1 86 ? -6.280 4.100 10.156 1.00 98.19 86 HIS A O 1
ATOM 662 N N . LYS A 1 87 ? -4.764 2.739 11.123 1.00 97.81 87 LYS A N 1
ATOM 663 C CA . LYS A 1 87 ? -5.656 1.635 11.507 1.00 97.81 87 LYS A CA 1
ATOM 664 C C . LYS A 1 87 ? -6.433 0.996 10.350 1.00 97.81 87 LYS A C 1
ATOM 666 O O . LYS A 1 87 ? -7.486 0.416 10.597 1.00 97.81 87 LYS A O 1
ATOM 671 N N . ILE A 1 88 ? -5.938 1.074 9.112 1.00 98.56 88 ILE A N 1
ATOM 672 C CA . ILE A 1 88 ? -6.608 0.459 7.952 1.00 98.56 88 ILE A CA 1
ATOM 673 C C . ILE A 1 88 ? -6.809 -1.030 8.243 1.00 98.56 88 ILE A C 1
ATOM 675 O O . ILE A 1 88 ? -5.850 -1.736 8.554 1.00 98.56 88 ILE A O 1
ATOM 679 N N . ASN A 1 89 ? -8.057 -1.499 8.180 1.00 95.62 89 ASN A N 1
ATOM 680 C CA . ASN A 1 89 ? -8.434 -2.788 8.764 1.00 95.62 89 ASN A CA 1
ATOM 681 C C . ASN A 1 89 ? -8.261 -3.978 7.809 1.00 95.62 89 ASN A C 1
ATOM 683 O O . ASN A 1 89 ? -8.214 -5.122 8.256 1.00 95.62 89 ASN A O 1
ATOM 687 N N . THR A 1 90 ? -8.179 -3.723 6.504 1.00 98.69 90 THR A N 1
ATOM 688 C CA . THR A 1 90 ? -8.114 -4.754 5.469 1.00 98.69 90 THR A CA 1
ATOM 689 C C . THR A 1 90 ? -7.174 -4.297 4.371 1.00 98.69 90 THR A C 1
ATOM 691 O O . THR A 1 90 ? -7.272 -3.173 3.876 1.00 98.69 90 THR A O 1
ATOM 694 N N . ILE A 1 91 ? -6.281 -5.195 3.974 1.00 98.69 91 ILE A N 1
ATOM 695 C CA . ILE A 1 91 ? -5.322 -4.981 2.899 1.00 98.69 91 ILE A CA 1
ATOM 696 C C . ILE A 1 91 ? -5.522 -6.083 1.873 1.00 98.69 91 ILE A C 1
ATOM 698 O O . ILE A 1 91 ? -5.530 -7.271 2.203 1.00 98.69 91 ILE A O 1
ATOM 702 N N . VAL A 1 92 ? -5.660 -5.670 0.623 1.00 98.81 92 VAL A N 1
ATOM 703 C CA . VAL A 1 92 ? -5.733 -6.544 -0.535 1.00 98.81 92 VAL A CA 1
ATOM 704 C C . VAL A 1 92 ? -4.541 -6.238 -1.428 1.00 98.81 92 VAL A C 1
ATOM 706 O O . VAL A 1 92 ? -4.431 -5.121 -1.928 1.00 98.81 92 VAL A O 1
ATOM 709 N N . PHE A 1 93 ? -3.664 -7.210 -1.662 1.00 98.69 93 PHE A N 1
ATOM 710 C CA . PHE A 1 93 ? -2.562 -7.038 -2.607 1.00 98.69 93 PHE A CA 1
ATOM 711 C C . PHE A 1 93 ? -2.440 -8.186 -3.603 1.00 98.69 93 PHE A C 1
ATOM 713 O O . PHE A 1 93 ? -2.967 -9.276 -3.378 1.00 98.69 93 PHE A O 1
ATOM 720 N N . ALA A 1 94 ? -1.772 -7.938 -4.729 1.00 98.12 94 ALA A N 1
ATOM 721 C CA . ALA A 1 94 ? -1.572 -8.958 -5.752 1.00 98.12 94 ALA A CA 1
ATOM 722 C C . ALA A 1 94 ? -0.239 -9.694 -5.554 1.00 98.12 94 ALA A C 1
ATOM 724 O O . ALA A 1 94 ? -0.252 -10.889 -5.271 1.00 98.12 94 ALA A O 1
ATOM 725 N N . ILE A 1 95 ? 0.883 -8.971 -5.630 1.00 98.12 95 ILE A N 1
ATOM 726 C CA . ILE A 1 95 ? 2.234 -9.553 -5.663 1.00 98.12 95 ILE A CA 1
ATOM 727 C C . ILE A 1 95 ? 2.924 -9.432 -4.293 1.00 98.12 95 ILE A C 1
ATOM 729 O O . ILE A 1 95 ? 3.002 -8.320 -3.767 1.00 98.12 95 ILE A O 1
ATOM 733 N N . PRO A 1 96 ? 3.458 -10.522 -3.709 1.00 97.50 96 PRO A N 1
ATOM 734 C CA . PRO A 1 96 ? 4.259 -10.451 -2.487 1.00 97.50 96 PRO A CA 1
ATOM 735 C C . PRO A 1 96 ? 5.621 -9.775 -2.719 1.00 97.50 96 PRO A C 1
ATOM 737 O O . PRO A 1 96 ? 6.237 -9.936 -3.771 1.00 97.50 96 PRO A O 1
ATOM 740 N N . VAL A 1 97 ? 6.128 -9.067 -1.709 1.00 97.25 97 VAL A N 1
ATOM 741 C CA . VAL A 1 97 ? 7.435 -8.383 -1.741 1.00 97.25 97 VAL A CA 1
ATOM 742 C C . VAL A 1 97 ? 8.346 -9.008 -0.682 1.00 97.25 97 VAL A C 1
ATOM 744 O O . VAL A 1 97 ? 8.456 -8.521 0.437 1.00 97.25 97 VAL A O 1
ATOM 747 N N . ASN A 1 98 ? 9.011 -10.111 -1.026 1.00 96.06 98 ASN A N 1
ATOM 748 C CA . ASN A 1 98 ? 9.657 -10.990 -0.037 1.00 96.06 98 ASN A CA 1
ATOM 749 C C . ASN A 1 98 ? 10.825 -10.355 0.745 1.00 96.06 98 ASN A C 1
ATOM 751 O O . ASN A 1 98 ? 11.126 -10.798 1.853 1.00 96.06 98 ASN A O 1
ATOM 755 N N . ASP A 1 99 ? 11.471 -9.316 0.210 1.00 96.06 99 ASP A N 1
ATOM 756 C CA . ASP A 1 99 ? 12.629 -8.693 0.865 1.00 96.06 99 ASP A CA 1
ATOM 757 C C . ASP A 1 99 ? 12.232 -7.658 1.928 1.00 96.06 99 ASP A C 1
ATOM 759 O O . ASP A 1 99 ? 12.857 -7.572 2.988 1.00 96.06 99 ASP A O 1
ATOM 763 N N . VAL A 1 100 ? 11.188 -6.865 1.654 1.00 97.56 100 VAL A N 1
ATOM 764 C CA . VAL A 1 100 ? 10.808 -5.688 2.465 1.00 97.56 100 VAL A CA 1
ATOM 765 C C . VAL A 1 100 ? 9.303 -5.552 2.716 1.00 97.56 100 VAL A C 1
ATOM 767 O O . VAL A 1 100 ? 8.871 -4.571 3.319 1.00 97.56 100 VAL A O 1
ATOM 770 N N . GLY A 1 101 ? 8.488 -6.492 2.251 1.00 98.25 101 GLY A N 1
ATOM 771 C CA . GLY A 1 101 ? 7.043 -6.516 2.453 1.00 98.25 101 GLY A CA 1
ATOM 772 C C . GLY A 1 101 ? 6.678 -6.716 3.922 1.00 98.25 101 GLY A C 1
ATOM 773 O O . GLY A 1 101 ? 7.308 -7.504 4.631 1.00 98.25 101 GLY A O 1
ATOM 774 N N . GLY A 1 102 ? 5.672 -5.993 4.408 1.00 98.19 102 GLY A N 1
ATOM 775 C CA . GLY A 1 102 ? 5.278 -6.007 5.817 1.00 98.19 102 GLY A CA 1
ATOM 776 C C . GLY A 1 102 ? 4.578 -7.280 6.293 1.00 98.19 102 GLY A C 1
ATOM 777 O O . GLY A 1 102 ? 4.195 -7.342 7.463 1.00 98.19 102 GLY A O 1
ATOM 778 N N . TYR A 1 103 ? 4.372 -8.263 5.416 1.00 97.94 103 TYR A N 1
ATOM 779 C CA . TYR A 1 103 ? 3.696 -9.530 5.685 1.00 97.94 103 TYR A CA 1
ATOM 780 C C . TYR A 1 103 ? 4.535 -10.757 5.279 1.00 97.94 103 TYR A C 1
ATOM 782 O O . TYR A 1 103 ? 4.679 -11.687 6.075 1.00 97.94 103 TYR A O 1
ATOM 790 N N . SER A 1 104 ? 5.091 -10.784 4.063 1.00 97.44 104 SER A N 1
ATOM 791 C CA . SER A 1 104 ? 5.853 -11.920 3.520 1.00 97.44 104 SER A CA 1
ATOM 792 C C . SER A 1 104 ? 7.329 -11.912 3.912 1.00 97.44 104 SER A C 1
ATOM 794 O O . SER A 1 104 ? 7.928 -12.984 4.011 1.00 97.44 104 SER A O 1
ATOM 796 N N . SER A 1 105 ? 7.916 -10.737 4.166 1.00 97.50 105 SER A N 1
ATOM 797 C CA . SER A 1 105 ? 9.320 -10.644 4.571 1.00 97.50 105 SER A CA 1
ATOM 798 C C . SER A 1 105 ? 9.526 -11.014 6.044 1.00 97.50 105 SER A C 1
ATOM 800 O O . SER A 1 105 ? 8.587 -11.236 6.814 1.00 97.50 105 SER A O 1
ATOM 802 N N . LYS A 1 106 ? 10.790 -11.013 6.485 1.00 97.19 106 LYS A N 1
ATOM 803 C CA . LYS A 1 106 ? 11.139 -11.151 7.910 1.00 97.19 106 LYS A CA 1
ATOM 804 C C . LYS A 1 106 ? 10.610 -10.001 8.783 1.00 97.19 106 LYS A C 1
ATOM 806 O O . LYS A 1 106 ? 10.536 -10.146 10.001 1.00 97.19 106 LYS A O 1
ATOM 811 N N . PHE A 1 107 ? 10.264 -8.861 8.185 1.00 96.38 107 PHE A N 1
ATOM 812 C CA . PHE A 1 107 ? 9.777 -7.668 8.874 1.00 96.38 107 PHE A CA 1
ATOM 813 C C . PHE A 1 107 ? 8.247 -7.631 8.862 1.00 96.38 107 PHE A C 1
ATOM 815 O O . PHE A 1 107 ? 7.634 -6.856 8.131 1.00 96.38 107 PHE A O 1
ATOM 822 N N . LYS A 1 108 ? 7.623 -8.468 9.692 1.00 96.75 108 LYS A N 1
ATOM 823 C CA . LYS A 1 108 ? 6.165 -8.670 9.746 1.00 96.75 108 LYS A CA 1
ATOM 824 C C . LYS A 1 108 ? 5.391 -7.518 10.411 1.00 96.75 108 LYS A C 1
ATOM 826 O O . LYS A 1 108 ? 4.586 -7.742 11.310 1.00 96.75 108 LYS A O 1
ATOM 831 N N . VAL A 1 109 ? 5.624 -6.275 9.987 1.00 98.19 109 VAL A N 1
ATOM 832 C CA . VAL A 1 109 ? 5.014 -5.052 10.551 1.00 98.19 109 VAL A CA 1
ATOM 833 C C . VAL A 1 109 ? 3.484 -5.116 10.553 1.00 98.19 109 VAL A C 1
ATOM 835 O O . VAL A 1 109 ? 2.840 -4.656 11.495 1.00 98.19 109 VAL A O 1
ATOM 838 N N . LEU A 1 110 ? 2.881 -5.714 9.522 1.00 98.19 110 LEU A N 1
ATOM 839 C CA . LEU A 1 110 ? 1.427 -5.845 9.426 1.00 98.19 110 LEU A CA 1
ATOM 840 C C . LEU A 1 110 ? 0.859 -6.845 10.438 1.00 98.19 110 LEU A C 1
ATOM 842 O O . LEU A 1 110 ? -0.290 -6.686 10.837 1.00 98.19 110 LEU A O 1
ATOM 846 N N . GLU A 1 111 ? 1.652 -7.806 10.911 1.00 97.31 111 GLU A N 1
ATOM 847 C CA . GLU A 1 111 ? 1.251 -8.791 11.927 1.00 97.31 111 GLU A CA 1
ATOM 848 C C . GLU A 1 111 ? 1.773 -8.446 13.333 1.00 97.31 111 GLU A C 1
ATOM 850 O O . GLU A 1 111 ? 1.420 -9.111 14.305 1.00 97.31 111 GLU A O 1
ATOM 855 N N . ASP A 1 112 ? 2.597 -7.405 13.466 1.00 96.44 112 ASP A N 1
ATOM 856 C CA . ASP A 1 112 ? 3.211 -7.042 14.738 1.00 96.44 112 ASP A CA 1
ATOM 857 C C . ASP A 1 112 ? 2.160 -6.510 15.734 1.00 96.44 112 ASP A C 1
ATOM 859 O O . ASP A 1 112 ? 1.294 -5.686 15.409 1.00 96.44 112 ASP A O 1
ATOM 863 N N . LEU A 1 113 ? 2.246 -7.016 16.962 1.00 96.00 113 LEU A N 1
ATOM 864 C CA . LEU A 1 113 ? 1.398 -6.687 18.110 1.00 96.00 113 LEU A CA 1
ATOM 865 C C . LEU A 1 113 ? 2.195 -6.054 19.263 1.00 96.00 113 LEU A C 1
ATOM 867 O O . LEU A 1 113 ? 1.614 -5.660 20.275 1.00 96.00 113 LEU A O 1
ATOM 871 N N . SER A 1 114 ? 3.520 -5.940 19.134 1.00 96.00 114 SER A N 1
ATOM 872 C CA . SER A 1 114 ? 4.400 -5.348 20.146 1.00 96.00 114 SER A CA 1
ATOM 873 C C . SER A 1 114 ? 4.126 -3.852 20.337 1.00 96.00 114 SER A C 1
ATOM 875 O O . SER A 1 114 ? 4.174 -3.332 21.458 1.00 96.00 114 SER A O 1
ATOM 877 N N . VAL A 1 115 ? 3.742 -3.155 19.263 1.00 94.25 115 VAL A N 1
ATOM 878 C CA . VAL A 1 115 ? 3.352 -1.743 19.296 1.00 94.25 115 VAL A CA 1
ATOM 879 C C . VAL A 1 115 ? 1.881 -1.616 19.693 1.00 94.25 115 VAL A C 1
ATOM 881 O O . VAL A 1 115 ? 0.984 -1.503 18.860 1.00 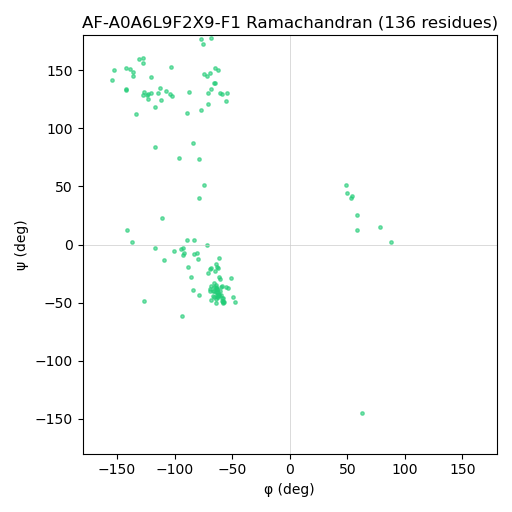94.25 115 VAL A O 1
ATOM 884 N N . LYS A 1 116 ? 1.628 -1.560 21.005 1.00 91.94 116 LYS A N 1
ATOM 885 C CA . LYS A 1 116 ? 0.272 -1.511 21.593 1.00 91.94 116 LYS A CA 1
ATOM 886 C C . LYS A 1 116 ? -0.645 -0.425 21.011 1.00 91.94 116 LYS A C 1
ATOM 888 O O . LYS A 1 116 ? -1.858 -0.598 20.989 1.00 91.94 116 LYS A O 1
ATOM 893 N N . LYS A 1 117 ? -0.082 0.696 20.537 1.00 92.56 117 LYS A N 1
ATOM 894 C CA . LYS A 1 117 ? -0.851 1.813 19.957 1.00 92.56 117 LYS A CA 1
ATOM 895 C C . LYS A 1 117 ? -1.513 1.482 18.612 1.00 92.56 117 LYS A C 1
ATOM 897 O O . LYS A 1 117 ? -2.448 2.182 18.243 1.00 92.56 117 LYS A O 1
ATOM 902 N N . TRP A 1 118 ? -1.058 0.455 17.891 1.00 94.38 118 TRP A N 1
ATOM 903 C CA . TRP A 1 118 ? -1.622 0.082 16.586 1.00 94.38 118 TRP A CA 1
ATOM 904 C C . TRP A 1 118 ? -2.916 -0.732 16.672 1.00 94.38 118 TRP A C 1
ATOM 906 O O . TRP A 1 118 ? -3.582 -0.904 15.656 1.00 94.38 118 TRP A O 1
ATOM 916 N N . GLY A 1 119 ? -3.284 -1.242 17.850 1.00 91.19 119 GLY A N 1
ATOM 917 C CA . GLY A 1 119 ? -4.464 -2.095 17.996 1.00 91.19 119 GLY A CA 1
ATOM 918 C C . GLY A 1 119 ? -4.355 -3.402 17.200 1.00 91.19 119 GLY A C 1
ATOM 919 O O . GLY A 1 119 ? -3.274 -3.982 17.084 1.00 91.19 119 GLY A O 1
ATOM 920 N N . SER A 1 120 ? -5.483 -3.877 16.671 1.00 94.12 120 SER A N 1
ATOM 921 C CA . SER A 1 120 ? -5.569 -5.129 15.913 1.00 94.12 120 SER A CA 1
ATOM 922 C C . SER A 1 120 ? -4.777 -5.094 14.605 1.00 94.12 120 SER A C 1
ATOM 924 O O . SER A 1 120 ? -4.606 -4.046 13.980 1.00 94.12 120 SER A O 1
ATOM 926 N N . THR A 1 121 ? -4.321 -6.263 14.163 1.00 97.56 121 THR A N 1
ATOM 927 C CA . THR A 1 121 ? -3.706 -6.432 12.845 1.00 97.56 121 THR A CA 1
ATOM 928 C C . THR A 1 121 ? -4.765 -6.325 11.741 1.00 97.56 121 THR A C 1
ATOM 930 O O . THR A 1 121 ? -5.887 -6.803 11.935 1.00 97.56 121 THR A O 1
ATOM 933 N N . PRO A 1 122 ? -4.435 -5.760 10.569 1.00 98.19 122 PRO A N 1
ATOM 934 C CA . PRO A 1 122 ? -5.309 -5.813 9.409 1.00 98.19 122 PRO A CA 1
ATOM 935 C C . PRO A 1 122 ? -5.546 -7.250 8.935 1.00 98.19 122 PRO A C 1
ATOM 937 O O . PRO A 1 122 ? -4.669 -8.111 9.023 1.00 98.19 122 PRO A O 1
ATOM 940 N N . LYS A 1 123 ? -6.716 -7.493 8.345 1.00 98.56 123 LYS A N 1
ATOM 941 C CA . LYS A 1 123 ? -6.977 -8.686 7.539 1.00 98.56 123 LYS A CA 1
ATOM 942 C C . LYS A 1 123 ? -6.205 -8.590 6.224 1.00 98.56 123 LYS A C 1
ATOM 944 O O . LYS A 1 123 ? -6.327 -7.599 5.509 1.00 98.56 123 LYS A O 1
ATOM 949 N N . ILE A 1 124 ? -5.476 -9.645 5.874 1.00 98.50 124 ILE A N 1
ATOM 950 C CA . ILE A 1 124 ? -4.705 -9.721 4.630 1.00 98.50 124 ILE A CA 1
ATOM 951 C C . ILE A 1 124 ? -5.417 -10.617 3.614 1.00 98.50 124 ILE A C 1
ATOM 953 O O . ILE A 1 124 ? -5.789 -11.750 3.922 1.00 98.50 124 ILE A O 1
ATOM 957 N N . ILE A 1 125 ? -5.584 -10.116 2.393 1.00 98.56 125 ILE A N 1
ATOM 958 C CA . ILE A 1 125 ? -6.066 -10.856 1.222 1.00 98.56 125 ILE A CA 1
ATOM 959 C C . ILE A 1 125 ? -5.009 -10.698 0.126 1.00 98.56 125 ILE A C 1
ATOM 961 O O . ILE A 1 125 ? -4.594 -9.583 -0.178 1.00 98.56 125 ILE A O 1
ATOM 965 N N . LYS A 1 126 ? -4.557 -11.805 -0.464 1.00 96.94 126 LYS A N 1
ATOM 966 C CA . LYS A 1 126 ? -3.439 -11.820 -1.420 1.00 96.94 126 LYS A CA 1
ATOM 967 C C . LYS A 1 126 ? -3.798 -12.525 -2.727 1.00 96.94 126 LYS A C 1
ATOM 969 O O . LYS A 1 126 ? -4.740 -13.316 -2.746 1.00 96.94 126 LYS A O 1
ATOM 974 N N . GLY A 1 127 ? -3.032 -12.264 -3.786 1.00 94.12 127 GLY A N 1
ATOM 975 C CA . GLY A 1 127 ? -3.139 -12.961 -5.074 1.00 94.12 127 GLY A CA 1
ATOM 976 C C . GLY A 1 127 ? -4.294 -12.494 -5.968 1.00 94.12 127 GLY A C 1
ATOM 977 O O . GLY A 1 127 ? -4.668 -13.184 -6.914 1.00 94.12 127 GLY A O 1
ATOM 978 N N . ILE A 1 128 ? -4.901 -11.336 -5.684 1.00 96.94 128 ILE A N 1
ATOM 979 C CA . ILE A 1 128 ? -5.997 -10.807 -6.509 1.00 96.94 128 ILE A CA 1
ATOM 980 C C . ILE A 1 128 ? -5.425 -10.185 -7.784 1.00 96.94 128 ILE A C 1
ATOM 982 O O . ILE A 1 128 ? -4.746 -9.167 -7.705 1.00 96.94 128 ILE A O 1
ATOM 986 N N . LEU A 1 129 ? -5.754 -10.764 -8.946 1.00 97.50 129 LEU A N 1
ATOM 987 C CA . LEU A 1 129 ? -5.220 -10.373 -10.264 1.00 97.50 129 LEU A CA 1
ATOM 988 C C . LEU A 1 129 ? -3.681 -10.359 -10.311 1.00 97.50 129 LEU A C 1
ATOM 990 O O . LEU A 1 129 ? -3.059 -9.431 -10.827 1.00 97.50 129 LEU A O 1
ATOM 994 N N . GLU A 1 130 ? -3.056 -11.371 -9.707 1.00 97.44 130 GLU A N 1
ATOM 995 C CA . GLU A 1 130 ? -1.596 -11.474 -9.612 1.00 97.44 130 GLU A CA 1
ATOM 996 C C . GLU A 1 130 ? -0.922 -11.517 -10.986 1.00 97.44 130 GLU A C 1
ATOM 998 O O . GLU A 1 130 ? 0.054 -10.805 -11.205 1.00 97.44 130 GLU A O 1
ATOM 1003 N N . LYS A 1 131 ? -1.471 -12.283 -11.938 1.00 97.75 131 LYS A N 1
ATOM 1004 C CA . LYS A 1 131 ? -0.905 -12.408 -13.291 1.00 97.75 131 LYS A CA 1
ATOM 1005 C C . LYS A 1 131 ? -0.906 -11.071 -14.030 1.00 97.75 131 LYS A C 1
ATOM 1007 O O . LYS A 1 131 ? 0.084 -10.706 -14.651 1.00 97.75 131 LYS A O 1
ATOM 1012 N N . GLU A 1 132 ? -2.004 -10.333 -13.937 1.00 98.25 132 GLU A N 1
ATOM 1013 C CA . GLU A 1 132 ? -2.173 -9.029 -14.568 1.00 98.25 132 GLU A CA 1
ATOM 1014 C C . GLU A 1 132 ? -1.274 -7.971 -13.927 1.00 98.25 132 GLU A C 1
ATOM 1016 O O . GLU A 1 132 ? -0.752 -7.107 -14.629 1.00 98.25 132 GLU A O 1
ATOM 1021 N N . CYS A 1 133 ? -1.065 -8.043 -12.609 1.00 97.69 133 CYS A N 1
ATOM 1022 C CA . CYS A 1 133 ? -0.108 -7.176 -11.930 1.00 97.69 133 CYS A CA 1
ATOM 1023 C C . CYS A 1 133 ? 1.339 -7.522 -12.313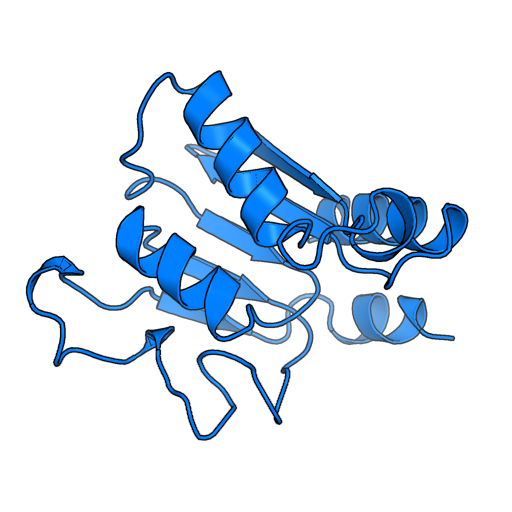 1.00 97.69 133 CYS A C 1
ATOM 1025 O O . CYS A 1 133 ? 2.144 -6.612 -12.487 1.00 97.69 133 CYS A O 1
ATOM 1027 N N . LEU A 1 134 ? 1.684 -8.807 -12.470 1.00 97.19 134 LEU A N 1
ATOM 1028 C CA . LEU A 1 134 ? 3.039 -9.228 -12.855 1.00 97.19 134 LEU A CA 1
ATOM 1029 C C . LEU A 1 134 ? 3.388 -8.760 -14.270 1.00 97.19 134 LEU A C 1
ATOM 1031 O O . LEU A 1 134 ? 4.486 -8.251 -14.488 1.00 97.19 134 LEU A O 1
ATOM 1035 N N . ALA A 1 135 ? 2.425 -8.825 -15.192 1.00 97.44 135 ALA A N 1
ATOM 1036 C CA . ALA A 1 135 ? 2.575 -8.352 -16.569 1.00 97.44 135 ALA A CA 1
ATOM 1037 C C . ALA A 1 135 ? 2.873 -6.840 -16.685 1.00 97.44 135 ALA A C 1
ATOM 1039 O O . ALA A 1 135 ? 3.236 -6.358 -17.753 1.00 97.44 135 ALA A O 1
ATOM 1040 N N . LEU A 1 136 ? 2.741 -6.057 -15.606 1.00 95.31 136 LEU A N 1
ATOM 1041 C CA . LEU A 1 136 ? 3.153 -4.650 -15.602 1.00 95.31 136 LEU A CA 1
ATOM 1042 C C . LEU A 1 136 ? 4.678 -4.468 -15.663 1.00 95.31 136 LEU A C 1
ATOM 1044 O O . LEU A 1 136 ? 5.130 -3.389 -16.049 1.00 95.31 136 LEU A O 1
ATOM 1048 N N . HIS A 1 137 ? 5.458 -5.485 -15.290 1.00 91.25 137 HIS A N 1
ATOM 1049 C CA . HIS A 1 137 ? 6.928 -5.440 -15.257 1.00 91.25 137 HIS A CA 1
ATOM 1050 C C . HIS A 1 137 ? 7.599 -5.983 -16.522 1.00 91.25 137 HIS A C 1
ATOM 1052 O O . HIS A 1 137 ? 8.820 -5.903 -16.631 1.00 91.25 137 HIS A O 1
ATOM 1058 N N . GLU A 1 138 ? 6.811 -6.508 -17.459 1.00 85.38 138 GLU A N 1
ATOM 1059 C CA . GLU A 1 138 ? 7.246 -6.893 -18.810 1.00 85.38 138 GLU A CA 1
ATOM 1060 C C . GLU A 1 138 ? 7.359 -5.664 -19.725 1.00 85.38 138 GLU A C 1
ATOM 1062 O O . GLU A 1 138 ? 8.319 -5.599 -20.520 1.00 85.38 138 GLU A O 1
#